Protein AF-A0A6B2SB05-F1 (afdb_monomer_lite)

Sequence (75 aa):
MLDESLLDAPEALARADRRGLLRGAAEAGARVRTAARHAAEAGLADLKPEGRPRAVLVAGSGAAATGVADLLTAL

Secondary structure (DSSP, 8-state):
---GGGTT-HHHHHHH-TTSHHHHHHHHHHHHHHHHHHHHHTTGGG---SS---------STHHHHHHHHHHHT-

Structure (mmCIF, N/CA/C/O backbone):
data_AF-A0A6B2SB05-F1
#
_entry.id   AF-A0A6B2SB05-F1
#
loop_
_atom_site.group_PDB
_atom_site.id
_atom_site.type_symbol
_atom_site.label_atom_id
_atom_site.label_alt_id
_atom_site.label_comp_id
_atom_site.label_asym_id
_atom_site.label_entity_id
_atom_site.label_seq_id
_atom_site.pdbx_PDB_ins_code
_atom_site.Cartn_x
_atom_site.Cartn_y
_atom_site.Cartn_z
_atom_site.occupancy
_atom_site.B_iso_or_equiv
_atom_site.auth_seq_id
_atom_site.auth_comp_id
_atom_site.auth_asym_id
_atom_site.auth_atom_id
_atom_site.pdbx_PDB_model_num
ATOM 1 N N . MET A 1 1 ? 4.302 -10.801 -25.562 1.00 70.44 1 MET A N 1
ATOM 2 C CA . MET A 1 1 ? 5.553 -11.382 -25.035 1.00 70.44 1 MET A CA 1
ATOM 3 C C . MET A 1 1 ? 6.375 -10.231 -24.487 1.00 70.44 1 MET A C 1
ATOM 5 O O . MET A 1 1 ? 6.361 -9.181 -25.120 1.00 70.44 1 MET A O 1
ATOM 9 N N . LEU A 1 2 ? 6.947 -10.372 -23.291 1.00 79.75 2 LEU A N 1
ATOM 10 C CA . LEU A 1 2 ? 7.784 -9.331 -22.688 1.00 79.75 2 LEU A CA 1
ATOM 11 C C . LEU A 1 2 ? 9.157 -9.345 -23.369 1.00 79.75 2 LEU A C 1
ATOM 13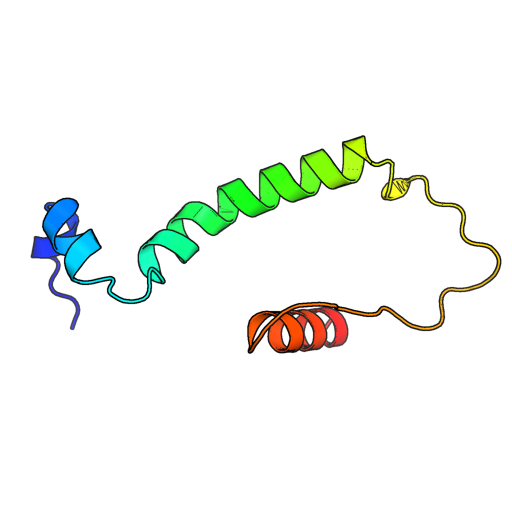 O O . LEU A 1 2 ? 9.656 -10.416 -23.698 1.00 79.75 2 LEU A O 1
ATOM 17 N N . ASP A 1 3 ? 9.733 -8.169 -23.602 1.00 87.00 3 ASP A N 1
ATOM 18 C CA . ASP A 1 3 ? 11.114 -8.048 -24.067 1.00 87.00 3 ASP A CA 1
ATOM 19 C C . ASP A 1 3 ? 12.048 -8.183 -22.859 1.00 87.00 3 ASP A C 1
ATOM 21 O O . ASP A 1 3 ? 12.234 -7.241 -22.087 1.00 87.00 3 ASP A O 1
ATOM 25 N N . GLU A 1 4 ? 12.576 -9.389 -22.662 1.00 87.62 4 GLU A N 1
ATOM 26 C CA . GLU A 1 4 ? 13.423 -9.733 -21.515 1.00 87.62 4 GLU A CA 1
ATOM 27 C C . GLU A 1 4 ? 14.750 -8.965 -21.512 1.00 87.62 4 GLU A C 1
ATOM 29 O O . GLU A 1 4 ? 15.322 -8.761 -20.444 1.00 87.62 4 GLU A O 1
ATOM 34 N N . SER A 1 5 ? 15.191 -8.436 -22.663 1.00 89.25 5 SER A N 1
ATOM 35 C CA . SER A 1 5 ? 16.412 -7.621 -22.746 1.00 89.25 5 SER A CA 1
ATOM 36 C C . SER A 1 5 ? 16.334 -6.326 -21.926 1.00 89.25 5 SER A C 1
ATOM 38 O O . SER A 1 5 ? 17.359 -5.753 -21.560 1.00 89.25 5 SER A O 1
ATOM 40 N N . LEU A 1 6 ? 15.121 -5.873 -21.585 1.00 90.62 6 LEU A N 1
ATOM 41 C CA . LEU A 1 6 ? 14.907 -4.701 -20.738 1.00 90.62 6 LEU A CA 1
ATOM 42 C C . LEU A 1 6 ? 15.184 -4.974 -19.254 1.00 90.62 6 LEU A C 1
ATOM 44 O O . LEU A 1 6 ? 15.410 -4.019 -18.512 1.00 90.62 6 LEU A O 1
ATOM 48 N N . LEU A 1 7 ? 15.165 -6.233 -18.803 1.00 86.12 7 LEU A N 1
ATOM 49 C CA . LEU A 1 7 ? 15.354 -6.570 -17.385 1.00 86.12 7 LEU A CA 1
ATOM 50 C C . LEU A 1 7 ? 16.774 -6.255 -16.897 1.00 86.12 7 LEU A C 1
ATOM 52 O O . LEU A 1 7 ? 16.940 -5.826 -15.757 1.00 86.12 7 LEU A O 1
ATOM 56 N N . ASP A 1 8 ? 17.762 -6.368 -17.785 1.00 91.12 8 ASP A N 1
ATOM 57 C CA . ASP A 1 8 ? 19.165 -6.039 -17.508 1.00 91.12 8 ASP A CA 1
ATOM 58 C C . ASP A 1 8 ? 19.511 -4.569 -17.813 1.00 91.12 8 ASP A C 1
ATOM 60 O O . ASP A 1 8 ? 20.656 -4.145 -17.650 1.00 91.12 8 ASP A O 1
ATOM 64 N N . ALA A 1 9 ? 18.529 -3.766 -18.242 1.00 94.38 9 ALA A N 1
ATOM 65 C CA . ALA A 1 9 ? 18.704 -2.363 -18.619 1.00 94.38 9 ALA A CA 1
ATOM 66 C C . ALA A 1 9 ? 17.755 -1.444 -17.817 1.00 94.38 9 ALA A C 1
ATOM 68 O O . ALA A 1 9 ? 16.740 -0.979 -18.354 1.00 94.38 9 ALA A O 1
ATOM 69 N N . PRO A 1 10 ? 18.071 -1.133 -16.544 1.00 90.94 10 PRO A N 1
ATOM 70 C CA . PRO A 1 10 ? 17.185 -0.403 -15.631 1.00 90.94 10 PRO A CA 1
ATOM 71 C C . PRO A 1 10 ? 16.655 0.928 -16.181 1.00 90.94 10 PRO A C 1
ATOM 73 O O . PRO A 1 10 ? 15.475 1.247 -16.026 1.00 90.94 10 PRO A O 1
ATOM 76 N N . GLU A 1 11 ? 17.488 1.703 -16.875 1.00 93.88 11 GLU A N 1
ATOM 77 C CA . GLU A 1 11 ? 17.120 2.992 -17.468 1.00 93.88 11 GLU A CA 1
ATOM 78 C C . GLU A 1 11 ? 16.176 2.821 -18.664 1.00 93.88 11 GLU A C 1
ATOM 80 O O . GLU A 1 11 ? 15.323 3.675 -18.921 1.00 93.88 11 GLU A O 1
ATOM 85 N N . ALA A 1 12 ? 16.325 1.733 -19.423 1.00 93.94 12 ALA A N 1
ATOM 86 C CA . ALA A 1 12 ? 15.417 1.396 -20.514 1.00 93.94 12 ALA A CA 1
ATOM 87 C C . ALA A 1 12 ? 14.073 0.899 -19.973 1.00 93.94 12 ALA A C 1
ATOM 89 O O . ALA A 1 12 ? 13.026 1.359 -20.436 1.00 93.94 12 ALA A O 1
ATOM 90 N N . LEU A 1 13 ? 14.102 0.055 -18.940 1.00 92.69 13 LEU A N 1
ATOM 91 C CA . LEU A 1 13 ? 12.910 -0.431 -18.250 1.00 92.69 13 LEU A CA 1
ATOM 92 C C . LEU A 1 13 ? 12.115 0.716 -17.611 1.00 92.69 13 LEU A C 1
ATOM 94 O O . LEU A 1 13 ? 10.898 0.790 -17.777 1.00 92.69 13 LEU A O 1
ATOM 98 N N . ALA A 1 14 ? 12.795 1.664 -16.961 1.00 92.69 14 ALA A N 1
ATOM 99 C CA . ALA A 1 14 ? 12.164 2.846 -16.374 1.00 92.69 14 ALA A CA 1
ATOM 100 C C . ALA A 1 14 ? 11.494 3.742 -17.429 1.00 92.69 14 ALA A C 1
ATOM 102 O O . ALA A 1 14 ? 10.400 4.255 -17.200 1.00 92.69 14 ALA A O 1
ATOM 103 N N . ARG A 1 15 ? 12.112 3.908 -18.608 1.00 93.44 15 ARG A N 1
ATOM 104 C CA . ARG A 1 15 ? 11.500 4.641 -19.732 1.00 93.44 15 ARG A CA 1
ATOM 105 C C . ARG A 1 15 ? 10.293 3.907 -20.317 1.00 93.44 15 ARG A C 1
ATOM 107 O O . ARG A 1 15 ? 9.331 4.554 -20.733 1.00 93.44 15 ARG A O 1
ATOM 114 N N . ALA A 1 16 ? 10.340 2.577 -20.360 1.00 93.25 16 ALA A N 1
ATOM 115 C CA . ALA A 1 16 ? 9.228 1.752 -20.821 1.00 93.25 16 ALA A CA 1
ATOM 116 C C . ALA A 1 16 ? 8.037 1.789 -19.841 1.00 93.25 16 ALA A C 1
ATOM 118 O O . ALA A 1 16 ? 6.881 1.806 -20.277 1.00 93.25 16 ALA A O 1
ATOM 119 N N . ASP A 1 17 ? 8.298 1.893 -18.534 1.00 93.19 17 ASP A N 1
ATOM 120 C CA . ASP A 1 17 ? 7.288 2.017 -17.475 1.00 93.19 17 ASP A CA 1
ATOM 121 C C . ASP A 1 17 ? 6.703 3.439 -17.368 1.00 93.19 17 ASP A C 1
ATOM 123 O O . ASP A 1 17 ? 6.748 4.105 -16.334 1.00 93.19 17 ASP A O 1
ATOM 127 N N . ARG A 1 18 ? 6.096 3.920 -18.457 1.00 94.00 18 ARG A N 1
ATOM 128 C CA . ARG A 1 18 ? 5.572 5.297 -18.579 1.00 94.00 18 ARG A CA 1
ATOM 129 C C . ARG A 1 18 ? 4.555 5.696 -17.507 1.00 94.00 18 ARG A C 1
ATOM 131 O O . ARG A 1 18 ? 4.292 6.880 -17.327 1.00 94.00 18 ARG A O 1
ATOM 138 N N . ARG A 1 19 ? 3.919 4.717 -16.862 1.00 91.56 19 ARG A N 1
ATOM 139 C CA . ARG A 1 19 ? 2.911 4.928 -15.813 1.00 91.56 19 ARG A CA 1
ATOM 140 C C . ARG A 1 19 ? 3.431 4.573 -14.417 1.00 91.56 19 ARG A C 1
ATOM 142 O O . ARG A 1 19 ? 2.661 4.663 -13.466 1.00 91.56 19 ARG A O 1
ATOM 149 N N . GLY A 1 20 ? 4.697 4.175 -14.287 1.00 92.31 20 GLY A N 1
ATOM 150 C CA . GLY A 1 20 ? 5.296 3.788 -13.009 1.00 92.31 20 GLY A CA 1
ATOM 151 C C . GLY A 1 20 ? 4.663 2.542 -12.382 1.00 92.31 20 GLY A C 1
ATOM 152 O O . GLY A 1 20 ? 4.707 2.392 -11.162 1.00 92.31 20 GLY A O 1
ATOM 153 N N . LEU A 1 21 ? 4.013 1.686 -13.174 1.00 91.75 21 LEU A N 1
ATOM 154 C CA . LEU A 1 21 ? 3.289 0.516 -12.679 1.00 91.75 21 LEU A CA 1
ATOM 155 C C . LEU A 1 21 ? 4.253 -0.575 -12.214 1.00 91.75 21 LEU A C 1
ATOM 157 O O . LEU A 1 21 ? 4.045 -1.146 -11.144 1.00 91.75 21 LEU A O 1
ATOM 161 N N . LEU A 1 22 ? 5.319 -0.837 -12.977 1.00 92.31 22 LEU A N 1
ATOM 162 C CA . LEU A 1 22 ? 6.337 -1.824 -12.603 1.00 92.31 22 LEU A CA 1
ATOM 163 C C . LEU A 1 22 ? 7.096 -1.358 -11.367 1.00 92.31 22 LEU A C 1
ATOM 165 O O . LEU A 1 22 ? 7.250 -2.116 -10.408 1.00 92.31 22 LEU A O 1
ATOM 169 N N . ARG A 1 23 ? 7.494 -0.083 -11.348 1.00 91.94 23 ARG A N 1
ATOM 170 C CA . ARG A 1 23 ? 8.126 0.519 -10.172 1.00 91.94 23 ARG A CA 1
ATOM 171 C C . ARG A 1 23 ? 7.200 0.492 -8.956 1.00 91.94 23 ARG A C 1
ATOM 173 O O . ARG A 1 23 ? 7.624 0.120 -7.865 1.00 91.94 23 ARG A O 1
ATOM 180 N N . GLY A 1 24 ? 5.931 0.853 -9.136 1.00 92.88 24 GLY A N 1
ATOM 181 C CA . GLY A 1 24 ? 4.927 0.824 -8.075 1.00 92.88 24 GLY A CA 1
ATOM 182 C C . GLY A 1 24 ? 4.728 -0.575 -7.493 1.00 92.88 24 GLY A C 1
ATOM 183 O O . GLY A 1 24 ? 4.667 -0.718 -6.272 1.00 92.88 24 GLY A O 1
ATOM 184 N N . ALA A 1 25 ? 4.690 -1.602 -8.346 1.00 93.69 25 ALA A N 1
ATOM 185 C CA . ALA A 1 25 ? 4.606 -2.997 -7.924 1.00 93.69 25 ALA A CA 1
ATOM 186 C C . ALA A 1 25 ? 5.868 -3.449 -7.170 1.00 93.69 25 ALA A C 1
ATOM 188 O O . ALA A 1 25 ? 5.756 -4.040 -6.096 1.00 93.69 25 ALA A O 1
ATOM 189 N N . ALA A 1 26 ? 7.058 -3.113 -7.678 1.00 94.06 26 ALA A N 1
ATOM 190 C CA . ALA A 1 26 ? 8.329 -3.440 -7.030 1.00 94.06 26 ALA A CA 1
ATOM 191 C C . ALA A 1 26 ? 8.452 -2.806 -5.630 1.00 94.06 26 ALA A C 1
ATOM 193 O O . ALA A 1 26 ? 8.943 -3.433 -4.691 1.00 94.06 26 ALA A O 1
ATOM 194 N N . GLU A 1 27 ? 7.958 -1.577 -5.460 1.00 95.94 27 GLU A N 1
ATOM 195 C CA . GLU A 1 27 ? 7.988 -0.862 -4.180 1.00 95.94 27 GLU A CA 1
ATOM 196 C C . GLU A 1 27 ? 6.865 -1.282 -3.209 1.00 95.94 27 GLU A C 1
ATOM 198 O O . GLU A 1 27 ? 6.944 -0.976 -2.014 1.00 95.94 27 GLU A O 1
ATOM 203 N N . ALA A 1 28 ? 5.825 -1.984 -3.676 1.00 95.00 28 ALA A N 1
ATOM 204 C CA . ALA A 1 28 ? 4.609 -2.245 -2.901 1.00 95.00 28 ALA A CA 1
ATOM 205 C C . ALA A 1 28 ? 4.893 -2.932 -1.555 1.00 95.00 28 ALA A C 1
ATOM 207 O O . ALA A 1 28 ? 4.390 -2.498 -0.519 1.00 95.00 28 ALA A O 1
ATOM 208 N N . GLY A 1 29 ? 5.762 -3.947 -1.536 1.00 96.06 29 GLY A N 1
ATOM 209 C CA . GLY A 1 29 ? 6.100 -4.663 -0.303 1.00 96.06 29 GLY A CA 1
ATOM 210 C C . GLY A 1 29 ? 6.783 -3.777 0.745 1.00 96.06 29 GLY A C 1
ATOM 211 O O . GLY A 1 29 ? 6.473 -3.864 1.935 1.00 96.06 29 GLY A O 1
ATOM 212 N N . ALA A 1 30 ? 7.687 -2.888 0.318 1.00 98.12 30 ALA A N 1
ATOM 213 C CA . ALA A 1 30 ? 8.324 -1.932 1.222 1.00 98.12 30 ALA A CA 1
ATOM 214 C C . ALA A 1 30 ? 7.306 -0.917 1.763 1.00 98.12 30 ALA A C 1
ATOM 216 O O . ALA A 1 30 ? 7.305 -0.630 2.961 1.00 98.12 30 ALA A O 1
ATOM 217 N N . ARG A 1 31 ? 6.395 -0.433 0.907 1.00 95.69 31 ARG A N 1
ATOM 218 C CA . ARG A 1 31 ? 5.314 0.478 1.313 1.00 95.69 31 ARG A CA 1
ATOM 219 C C . ARG A 1 31 ? 4.385 -0.161 2.345 1.00 95.69 31 ARG A C 1
ATOM 221 O O . ARG A 1 31 ? 4.080 0.490 3.339 1.00 95.69 31 ARG A O 1
ATOM 228 N N . VAL A 1 32 ? 4.004 -1.429 2.169 1.00 95.81 32 VAL A N 1
ATOM 229 C CA . VAL A 1 32 ? 3.164 -2.167 3.132 1.00 95.81 32 VAL A CA 1
ATOM 230 C C . VAL A 1 32 ? 3.853 -2.293 4.491 1.00 95.81 32 VAL A C 1
ATOM 232 O O . VAL A 1 32 ? 3.242 -1.979 5.509 1.00 95.81 32 VAL A O 1
ATOM 235 N N . ARG A 1 33 ? 5.135 -2.684 4.533 1.00 97.44 33 ARG A N 1
ATOM 236 C CA . ARG A 1 33 ? 5.877 -2.790 5.806 1.00 97.44 33 ARG A CA 1
ATOM 237 C C . ARG A 1 33 ? 5.996 -1.445 6.520 1.00 97.44 33 ARG A C 1
ATOM 239 O O . ARG A 1 33 ? 5.807 -1.376 7.731 1.00 97.44 33 ARG A O 1
ATOM 246 N N . THR A 1 34 ? 6.272 -0.378 5.774 1.00 98.12 34 THR A N 1
ATOM 247 C CA . THR A 1 34 ? 6.319 0.983 6.322 1.00 98.12 34 THR A CA 1
ATOM 248 C C . THR A 1 34 ? 4.956 1.426 6.848 1.00 98.12 34 THR A C 1
ATOM 250 O O . THR A 1 34 ? 4.885 1.950 7.955 1.00 98.12 34 THR A O 1
ATOM 253 N N . ALA A 1 35 ? 3.875 1.172 6.107 1.00 96.25 35 ALA A N 1
ATOM 254 C CA . ALA A 1 35 ? 2.519 1.496 6.540 1.00 96.25 35 ALA A CA 1
ATOM 255 C C . ALA A 1 35 ? 2.122 0.728 7.810 1.00 96.25 35 ALA A C 1
ATOM 257 O O . ALA A 1 35 ? 1.587 1.331 8.734 1.00 96.25 35 ALA A O 1
ATOM 258 N N . ALA A 1 36 ? 2.442 -0.567 7.895 1.00 97.19 36 ALA A N 1
ATOM 259 C CA . ALA A 1 36 ? 2.192 -1.376 9.088 1.00 97.19 36 ALA A CA 1
ATOM 260 C C . ALA A 1 36 ? 2.954 -0.843 10.312 1.00 97.19 36 ALA A C 1
ATOM 262 O O . ALA A 1 36 ? 2.381 -0.725 11.394 1.00 97.19 36 ALA A O 1
ATOM 263 N N . ARG A 1 37 ? 4.224 -0.456 10.132 1.00 98.06 37 ARG A N 1
ATOM 264 C CA . ARG A 1 37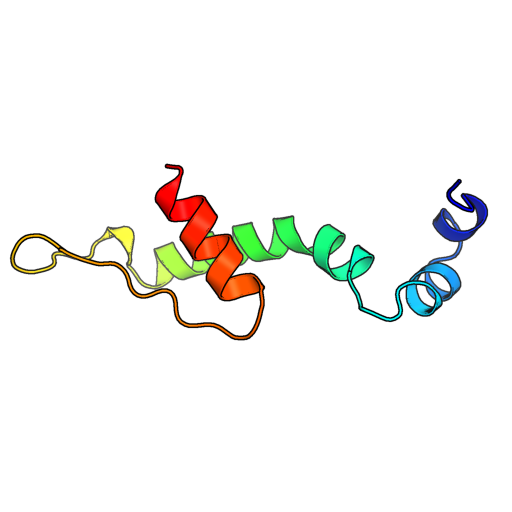 ? 5.014 0.176 11.195 1.00 98.06 37 ARG A CA 1
ATOM 265 C C . ARG A 1 37 ? 4.402 1.507 11.640 1.00 98.06 37 ARG A C 1
ATOM 267 O O . ARG A 1 37 ? 4.203 1.699 12.832 1.00 98.06 37 ARG A O 1
ATOM 274 N N . HIS A 1 38 ? 4.048 2.389 10.705 1.00 98.06 38 HIS A N 1
ATOM 275 C CA . HIS A 1 38 ? 3.401 3.665 11.033 1.00 98.06 38 HIS A CA 1
ATOM 276 C C . HIS A 1 38 ? 2.051 3.466 11.730 1.00 98.06 38 HIS A C 1
ATOM 278 O O . HIS A 1 38 ? 1.706 4.230 12.624 1.00 98.06 38 HIS A O 1
ATOM 284 N N . ALA A 1 39 ? 1.290 2.435 1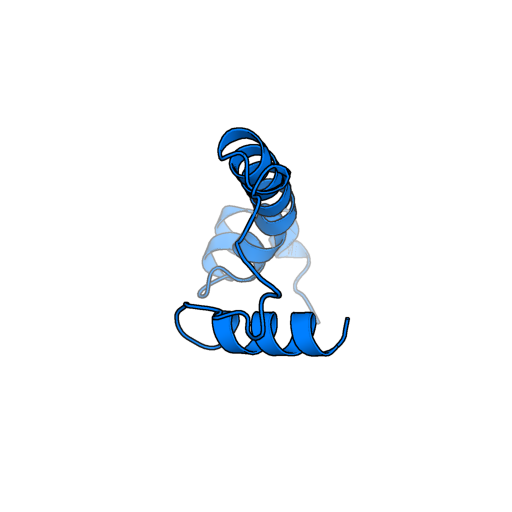1.352 1.00 96.75 39 ALA A N 1
ATOM 285 C CA . ALA A 1 39 ? 0.022 2.128 11.998 1.00 96.75 39 ALA A CA 1
ATOM 286 C C . ALA A 1 39 ? 0.211 1.740 13.473 1.00 96.75 39 ALA A C 1
ATOM 288 O O . ALA A 1 39 ? -0.544 2.193 14.333 1.00 96.75 39 ALA A O 1
ATOM 289 N N . ALA A 1 40 ? 1.243 0.944 13.763 1.00 97.19 40 ALA A N 1
ATOM 290 C CA . ALA A 1 40 ? 1.617 0.601 15.129 1.00 97.19 40 ALA A CA 1
ATOM 291 C C . ALA A 1 40 ? 2.097 1.834 15.914 1.00 97.19 40 ALA A C 1
ATOM 293 O O . ALA A 1 40 ? 1.631 2.065 17.024 1.00 97.19 40 ALA A O 1
ATOM 294 N N . GLU A 1 41 ? 2.965 2.661 15.323 1.00 97.69 41 GLU A N 1
ATOM 295 C CA . GLU A 1 41 ? 3.463 3.903 15.940 1.00 97.69 41 GLU A CA 1
ATOM 296 C C . GLU A 1 41 ? 2.335 4.905 16.241 1.00 97.69 41 GLU A C 1
ATOM 298 O O . GLU A 1 41 ? 2.384 5.611 17.245 1.00 97.69 41 GLU A O 1
ATOM 303 N N . ALA A 1 42 ? 1.296 4.942 15.406 1.00 97.38 42 ALA A N 1
ATOM 304 C CA . ALA A 1 42 ? 0.114 5.771 15.615 1.00 97.38 42 ALA A CA 1
ATOM 305 C C . ALA A 1 42 ? -0.896 5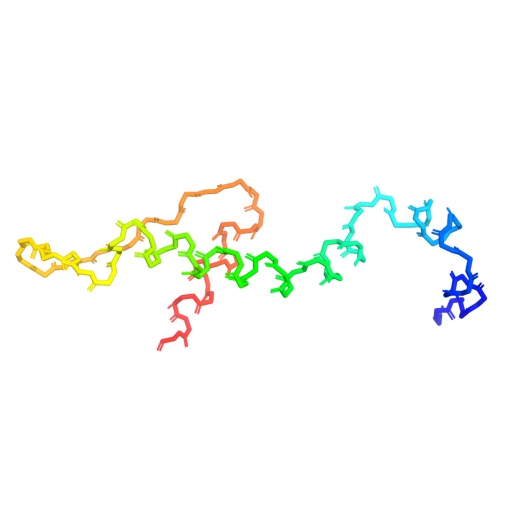.176 16.620 1.00 97.38 42 ALA A C 1
ATOM 307 O O . ALA A 1 42 ? -1.935 5.789 16.862 1.00 97.38 42 ALA A O 1
ATOM 308 N N . GLY A 1 43 ? -0.632 3.991 17.186 1.00 96.50 43 GLY A N 1
ATOM 309 C CA . GLY A 1 43 ? -1.508 3.354 18.173 1.00 96.50 43 GLY A CA 1
ATOM 310 C C . GLY A 1 43 ? -2.852 2.889 17.606 1.00 96.50 43 GLY A C 1
ATOM 311 O O . GLY A 1 43 ? -3.822 2.768 18.351 1.00 96.50 43 GLY A O 1
ATOM 312 N N . LEU A 1 44 ? -2.946 2.620 16.295 1.00 93.06 44 LEU A N 1
ATOM 313 C CA . LEU A 1 44 ? -4.208 2.197 15.663 1.00 93.06 44 LEU A CA 1
ATOM 314 C C . LEU A 1 44 ? -4.784 0.917 16.286 1.00 93.06 44 LEU A C 1
ATOM 316 O O . LEU A 1 44 ? -6.001 0.779 16.378 1.00 93.06 44 LEU A O 1
ATOM 320 N N . ALA A 1 45 ? -3.919 0.003 16.730 1.00 91.44 45 ALA A N 1
ATOM 321 C CA . ALA A 1 45 ? -4.328 -1.229 17.401 1.00 91.44 45 ALA A CA 1
ATOM 322 C C . ALA A 1 45 ? -4.900 -0.994 18.814 1.00 91.44 45 ALA A C 1
ATOM 324 O O . ALA A 1 45 ? -5.641 -1.837 19.314 1.00 91.44 45 ALA A O 1
ATOM 325 N N . ASP A 1 46 ? -4.595 0.151 19.431 1.00 93.38 46 ASP A N 1
ATOM 326 C CA . ASP A 1 46 ? -4.994 0.494 20.800 1.00 93.38 46 ASP A CA 1
ATOM 327 C C . ASP A 1 46 ? -6.247 1.382 20.852 1.00 93.38 46 ASP A C 1
ATOM 329 O O . ASP A 1 46 ? -6.688 1.786 21.934 1.00 93.38 46 ASP A O 1
ATOM 333 N N . LEU A 1 47 ? -6.839 1.696 19.694 1.00 89.44 47 LEU A N 1
ATOM 334 C CA . LEU A 1 47 ? -8.056 2.495 19.610 1.00 89.44 47 LEU A CA 1
ATOM 335 C C . LEU A 1 47 ? -9.203 1.811 20.362 1.00 89.44 47 LEU A C 1
ATOM 337 O O . LEU A 1 47 ? -9.556 0.661 20.104 1.00 89.44 47 LEU A O 1
ATOM 341 N N . LYS A 1 48 ? -9.835 2.567 21.262 1.00 90.19 48 LYS A N 1
ATOM 342 C CA . LYS A 1 48 ? -11.028 2.156 22.012 1.00 90.19 48 LYS A CA 1
ATOM 343 C C . LYS A 1 48 ? -12.217 3.011 21.573 1.00 90.19 48 LYS A C 1
ATOM 345 O O . LYS A 1 48 ? -12.575 3.945 22.289 1.00 90.19 48 LYS A O 1
ATOM 350 N N . PRO A 1 49 ? -12.779 2.770 20.373 1.00 85.00 49 PRO A N 1
ATOM 351 C CA . PRO A 1 49 ? -13.917 3.543 19.905 1.00 85.00 49 PRO A CA 1
ATOM 352 C C . PRO A 1 49 ? -15.117 3.313 20.825 1.00 85.00 49 PRO A C 1
ATOM 354 O O . PRO A 1 49 ? -15.372 2.194 21.273 1.00 85.00 49 PRO A O 1
ATOM 357 N N . GLU A 1 50 ? -15.868 4.375 21.090 1.00 88.00 50 GLU A N 1
ATOM 358 C CA . GLU A 1 50 ? -17.145 4.253 21.782 1.00 88.00 50 GLU A CA 1
ATOM 359 C C . GLU A 1 50 ? -18.180 3.597 20.857 1.00 88.00 50 GLU A C 1
ATOM 361 O O . GLU A 1 50 ? -18.330 3.960 19.687 1.00 88.00 50 GLU A O 1
ATOM 366 N N . GLY A 1 51 ? -18.914 2.616 21.383 1.00 85.69 51 GLY A N 1
ATOM 367 C CA . GLY A 1 51 ? -19.905 1.865 20.613 1.00 85.69 51 GLY A C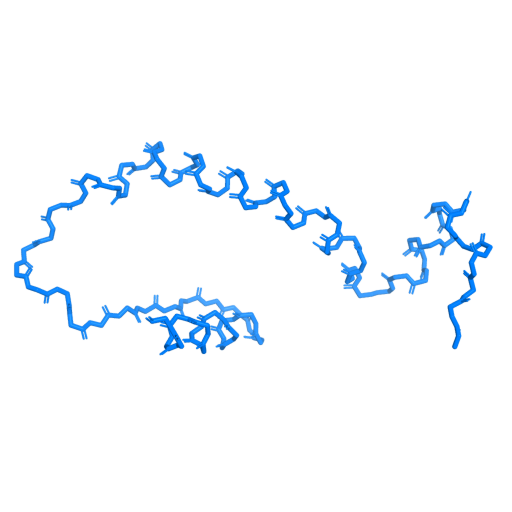A 1
ATOM 368 C C . GLY A 1 51 ? -19.294 0.903 19.585 1.00 85.69 51 GLY A C 1
ATOM 369 O O . GLY A 1 51 ? -18.138 0.499 19.673 1.00 85.69 51 GLY A O 1
ATOM 370 N N . ARG A 1 52 ? -20.107 0.477 18.609 1.00 80.69 52 ARG A N 1
ATOM 371 C CA . ARG A 1 52 ? -19.677 -0.428 17.532 1.00 80.69 52 ARG A CA 1
ATOM 372 C C . ARG A 1 52 ? -19.478 0.373 16.242 1.00 80.69 52 ARG A C 1
ATOM 374 O O . ARG A 1 52 ? -20.461 0.944 15.765 1.00 80.69 52 ARG A O 1
ATOM 381 N N . PRO A 1 53 ? -18.279 0.380 15.631 1.00 81.44 53 PRO A N 1
ATOM 382 C CA . PRO A 1 53 ? -18.083 0.977 14.313 1.00 81.44 53 PRO A CA 1
ATOM 383 C C . PRO A 1 53 ? -19.059 0.357 13.304 1.00 81.44 53 PRO A C 1
ATOM 385 O O . PRO A 1 53 ? -19.101 -0.863 13.143 1.00 81.44 53 PRO A O 1
ATOM 388 N N . ARG A 1 54 ? -19.891 1.187 12.662 1.00 85.50 54 ARG A N 1
ATOM 389 C CA . ARG A 1 54 ? -20.919 0.728 11.704 1.00 85.50 54 ARG A CA 1
ATOM 390 C C . ARG A 1 54 ? -20.503 0.866 10.241 1.00 85.50 54 ARG A C 1
ATOM 392 O O . ARG A 1 54 ? -21.201 0.350 9.375 1.00 85.50 54 ARG A O 1
ATOM 399 N N . ALA A 1 55 ? -19.413 1.578 9.974 1.00 88.38 55 ALA A N 1
ATOM 400 C CA . ALA A 1 55 ? -18.898 1.819 8.636 1.00 88.38 55 ALA A CA 1
ATOM 401 C C . ALA A 1 55 ? -17.395 2.122 8.686 1.00 88.38 55 ALA A C 1
ATOM 403 O O . ALA A 1 55 ? -16.888 2.602 9.701 1.00 88.38 55 ALA A O 1
ATOM 404 N N . VAL A 1 56 ? -16.717 1.882 7.566 1.00 86.56 56 VAL A N 1
ATOM 405 C CA . VAL A 1 56 ? -15.334 2.296 7.307 1.00 86.56 56 VAL A CA 1
ATOM 406 C C . VAL A 1 56 ? -15.352 3.190 6.070 1.00 86.56 56 VAL A C 1
ATOM 408 O O . VAL A 1 56 ? -15.898 2.803 5.040 1.00 86.56 56 VAL A O 1
ATOM 411 N N . LEU A 1 57 ? -14.778 4.391 6.169 1.00 89.62 57 LEU A N 1
ATOM 412 C CA . LEU A 1 57 ? -14.616 5.299 5.034 1.00 89.62 57 LEU A CA 1
ATOM 413 C C . LEU A 1 57 ? -13.215 5.129 4.444 1.00 89.62 57 LEU A C 1
ATOM 415 O O . LEU A 1 57 ? -12.224 5.448 5.098 1.00 89.62 57 LEU A O 1
ATOM 419 N N . VAL A 1 58 ? -13.136 4.681 3.193 1.00 90.81 58 VAL A N 1
ATOM 420 C CA . VAL A 1 58 ? -11.883 4.643 2.431 1.00 90.81 58 VAL A CA 1
ATOM 421 C C . VAL A 1 58 ? -11.783 5.920 1.599 1.00 90.81 58 VAL A C 1
ATOM 423 O O . VAL A 1 58 ? -12.454 6.060 0.579 1.00 90.81 58 VAL A O 1
ATOM 426 N N . ALA A 1 59 ? -10.957 6.867 2.042 1.00 90.88 59 ALA A N 1
ATOM 427 C CA . ALA A 1 59 ? -10.700 8.108 1.317 1.00 90.88 59 ALA A CA 1
ATOM 428 C C . ALA A 1 59 ? -9.419 7.985 0.477 1.00 90.88 59 ALA A C 1
ATOM 430 O O . ALA A 1 59 ? -8.335 7.747 1.007 1.00 90.88 59 ALA A O 1
ATOM 431 N N . GLY A 1 60 ? -9.534 8.170 -0.836 1.00 86.56 60 GLY A N 1
ATOM 432 C CA . GLY A 1 60 ? -8.405 8.134 -1.763 1.00 86.56 60 GLY A CA 1
ATOM 433 C C . GLY A 1 60 ? -8.811 8.582 -3.164 1.00 86.56 60 GLY A C 1
ATOM 434 O O . GLY A 1 60 ? -9.990 8.804 -3.436 1.00 86.56 60 GLY A O 1
ATOM 435 N N . SER A 1 61 ? -7.836 8.734 -4.059 1.00 85.19 61 SER A N 1
ATOM 436 C CA . SER A 1 61 ? -8.073 9.159 -5.439 1.00 85.19 61 SER A CA 1
ATOM 437 C C . SER A 1 61 ? -8.067 7.984 -6.421 1.00 85.19 61 SER A C 1
ATOM 439 O O . SER A 1 61 ? -7.258 7.059 -6.330 1.00 85.19 61 SER A O 1
ATOM 441 N N . GLY A 1 62 ? -8.967 8.052 -7.405 1.00 84.56 62 GLY A N 1
ATOM 442 C CA . GLY A 1 62 ? -9.029 7.110 -8.521 1.00 84.56 62 GLY A CA 1
ATOM 443 C C . GLY A 1 62 ? -9.329 5.665 -8.112 1.00 84.56 62 GLY A C 1
ATOM 444 O O . GLY A 1 62 ? -9.906 5.392 -7.062 1.00 84.56 62 GLY A O 1
ATOM 445 N N . ALA A 1 63 ? -8.916 4.726 -8.966 1.00 86.62 63 ALA A N 1
ATOM 446 C CA . ALA A 1 63 ? -9.224 3.302 -8.823 1.00 86.62 63 ALA A CA 1
ATOM 447 C C . ALA A 1 63 ? -8.636 2.650 -7.558 1.00 86.62 63 ALA A C 1
ATOM 449 O O . ALA A 1 63 ? -9.099 1.589 -7.151 1.00 86.62 63 ALA A O 1
ATOM 450 N N . ALA A 1 64 ? -7.639 3.273 -6.921 1.00 85.50 64 ALA A N 1
ATOM 451 C CA . ALA A 1 64 ? -7.040 2.745 -5.700 1.00 85.50 64 ALA A CA 1
ATOM 452 C C . ALA A 1 64 ? -8.043 2.710 -4.536 1.00 85.50 64 ALA A C 1
ATOM 454 O O . ALA A 1 64 ? -8.087 1.725 -3.807 1.00 85.50 64 ALA A O 1
ATOM 455 N N . ALA A 1 65 ? -8.876 3.747 -4.385 1.00 90.69 65 ALA A N 1
ATOM 456 C CA . ALA A 1 65 ? -9.869 3.799 -3.311 1.00 90.69 65 ALA A CA 1
ATOM 457 C C . ALA A 1 65 ? -10.944 2.720 -3.489 1.00 90.69 65 ALA A C 1
ATOM 459 O O . ALA A 1 65 ? -11.239 1.984 -2.549 1.00 90.69 65 ALA A O 1
ATOM 460 N N . THR A 1 66 ? -11.472 2.583 -4.709 1.00 91.94 66 THR A N 1
ATOM 461 C CA . THR A 1 66 ? -12.454 1.545 -5.047 1.00 91.94 66 THR A CA 1
ATOM 462 C C . THR A 1 66 ? -11.867 0.151 -4.863 1.00 91.94 66 THR A C 1
ATOM 464 O O . THR A 1 66 ? -12.468 -0.665 -4.180 1.00 91.94 66 THR A O 1
ATOM 467 N N . GLY A 1 67 ? -10.654 -0.102 -5.366 1.00 92.25 67 GLY A N 1
ATOM 468 C CA . GLY A 1 67 ? -10.010 -1.408 -5.224 1.00 92.25 67 GLY A CA 1
ATOM 469 C C . GLY A 1 67 ? -9.763 -1.810 -3.766 1.00 92.25 67 GLY A C 1
ATOM 470 O O . GLY A 1 67 ? -9.929 -2.974 -3.414 1.00 92.25 67 GLY A O 1
ATOM 471 N N . VAL A 1 68 ? -9.414 -0.856 -2.895 1.00 92.69 68 VAL A N 1
ATOM 472 C CA . VAL A 1 68 ? -9.298 -1.116 -1.450 1.00 92.69 68 VAL A CA 1
ATOM 473 C C . VAL A 1 68 ? -10.667 -1.392 -0.828 1.00 92.69 68 VAL A C 1
ATOM 475 O O . VAL A 1 68 ? -10.781 -2.310 -0.022 1.00 92.69 68 VAL A O 1
ATOM 478 N N . ALA A 1 69 ? -11.704 -0.635 -1.196 1.00 92.25 69 ALA A N 1
ATOM 479 C CA . ALA A 1 69 ? -13.057 -0.861 -0.692 1.00 92.25 69 ALA A CA 1
ATOM 480 C C . ALA A 1 69 ? -13.597 -2.244 -1.096 1.00 92.25 69 ALA A C 1
ATOM 482 O O . ALA A 1 69 ? -14.155 -2.948 -0.253 1.00 92.25 69 ALA A O 1
ATOM 483 N N . ASP A 1 70 ? -13.367 -2.661 -2.342 1.00 93.31 70 ASP A N 1
ATOM 484 C CA . ASP A 1 70 ? -13.750 -3.984 -2.841 1.00 93.31 70 ASP A CA 1
ATOM 485 C C . ASP A 1 70 ? -12.996 -5.092 -2.095 1.00 93.31 70 ASP A C 1
ATOM 487 O O . ASP A 1 70 ? -13.606 -6.057 -1.638 1.00 93.31 70 ASP A O 1
ATOM 491 N N . LEU A 1 71 ? -11.681 -4.927 -1.898 1.00 93.44 71 LEU A N 1
ATOM 492 C CA . LEU A 1 71 ? -10.865 -5.869 -1.130 1.00 93.44 71 LEU A CA 1
ATOM 493 C C . LEU A 1 71 ? -11.374 -6.020 0.307 1.00 93.44 71 LEU A C 1
ATOM 495 O O . LEU A 1 71 ? -11.544 -7.140 0.771 1.00 93.44 71 LEU A O 1
ATOM 499 N N . LEU A 1 72 ? -11.621 -4.909 1.005 1.00 92.69 72 LEU A N 1
ATOM 500 C CA . LEU A 1 72 ? -12.133 -4.935 2.378 1.00 92.69 72 LEU A CA 1
ATOM 501 C C . LEU A 1 72 ? -13.536 -5.543 2.461 1.00 92.69 72 LEU A C 1
ATOM 503 O O . LEU A 1 72 ? -13.857 -6.165 3.463 1.00 92.69 72 LEU A O 1
ATOM 507 N N . THR A 1 73 ? -14.357 -5.370 1.423 1.00 91.75 73 THR A N 1
ATOM 508 C CA . THR A 1 73 ? -15.700 -5.967 1.336 1.00 91.75 73 THR A CA 1
ATOM 509 C C . THR A 1 73 ? -15.646 -7.483 1.134 1.00 91.75 73 THR A C 1
ATOM 511 O O . THR A 1 73 ? -16.579 -8.185 1.514 1.00 91.75 73 THR A O 1
ATOM 514 N N . ALA A 1 74 ? -14.573 -7.992 0.525 1.00 95.00 74 ALA A N 1
ATOM 515 C CA . ALA A 1 74 ? -14.379 -9.416 0.267 1.00 95.00 74 ALA A CA 1
ATOM 516 C C . ALA A 1 74 ? -13.792 -10.204 1.459 1.00 95.00 74 ALA A C 1
ATOM 518 O O . ALA A 1 74 ? -13.725 -11.432 1.377 1.00 95.00 74 ALA A O 1
ATOM 519 N N . LEU A 1 75 ? -13.342 -9.518 2.518 1.00 88.69 75 LEU A N 1
ATOM 520 C CA . LEU A 1 75 ? -12.810 -10.103 3.758 1.00 88.69 75 LEU A CA 1
ATOM 521 C C . LEU A 1 75 ? -13.917 -10.323 4.797 1.00 88.69 75 LEU A C 1
ATOM 523 O O . LEU A 1 75 ? -13.824 -11.342 5.517 1.00 88.69 75 LEU A O 1
#

Foldseek 3Di:
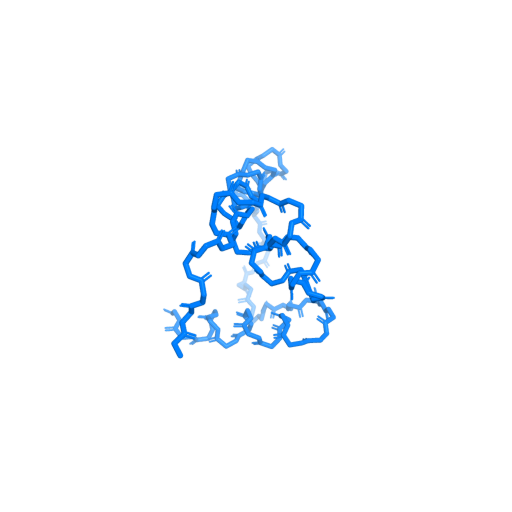DDPCVCVVPVVSVVVVPPVCPVVCVVCVVVVVVVVVVVCVVVCVVVDDDPDDDPDDDQDDDDPVSVVVVVVVVVD

Radius of gyration: 18.13 Å; chains: 1; bounding box: 40×20×47 Å

pLDDT: mean 91.4, std 4.92, range [70.44, 98.12]